Protein AF-A0A8B7DKK4-F1 (afdb_monomer)

Sequence (163 aa):
MASEFLYAIALIVNTFCVVKTYQVTLCQESSYNITCPANFSIKVLNATYGSLKNYSICASKNASYSITNLCNGANSCFIESNNQVFGGDPCPNNYKYTVVNYICYPQDCAQRTIRGKCCTFPFTYNGVTYKECTTVNYGALWCSLTTIYNGNWDSCLGLYNRL

Mean predicted aligned error: 12.31 Å

Radius of gyration: 22.76 Å; Cα contacts (8 Å, |Δi|>4): 304; chains: 1; bounding box: 64×36×62 Å

Nearest PDB structures (foldseek):
  5h4s-assembly1_A-2  TM=9.005E-01  e=2.674E-07  Toxopneustes pileolus
  8suf-assembly4_H  TM=9.152E-01  e=7.414E-07  Caenorhabditis elegans
  5afb-assembly1_A  TM=6.736E-01  e=1.903E-07  Homo sapiens
  1h8p-assembly1_A  TM=9.888E-01  e=5.408E-03  Bos taurus
  5iaz-assembly1_A  TM=7.758E-01  e=2.141E-04  Oryza sativa Indica Group

Solvent-accessible surface area (backbone atoms only — not comparable to full-atom values): 9434 Å² total; per-residue (Å²): 142,71,70,68,62,57,55,55,56,60,60,64,72,72,74,67,89,76,81,66,76,44,76,51,77,34,50,59,81,34,70,50,71,51,73,42,64,91,73,19,14,32,41,64,77,47,33,44,33,28,38,79,54,94,91,46,77,36,57,31,89,39,21,33,57,42,51,36,74,68,28,49,70,32,43,60,31,81,46,64,30,48,41,77,66,36,77,45,74,59,45,83,99,54,80,37,35,30,40,39,35,30,32,65,42,74,48,87,44,94,41,46,22,75,84,69,46,54,43,32,68,60,19,30,54,96,91,43,79,37,79,63,69,41,51,82,100,40,103,50,49,25,33,30,57,32,53,62,57,77,86,50,61,48,47,39,61,64,92,84,76,85,125

Secondary structure (DSSP, 8-state):
--HHHHHHHHHHTT-S----EEEEEEETT-EEEEEPPTTEEEEEEEEEEEEEETTEEEE-TTHHHHHHHHHTT-SEEEEE-STTTTTS-SSTTS--EEEEEEEEEE---SSBBTTSPBP-SSEEETTEEESS-B-TTSSS-EEESSSB-SS-EEEB--S----

Foldseek 3Di:
DPVVVVVVVVVVVPPDPDFDKDKDKFWAQDKDKDAAPPQWFKDWPAKWKFDADPNDTQTQPCGRVLVRVQGGPDRMGMDGRYQVSRVGDSDPPDTIMMMIMITTDRHPAPFAFPVRQHADPQADDPNDTDRAFDCPPHVATKGASDNYHPPHIGGTDDPPPPD

pLDDT: mean 85.11, std 14.9, range [40.41, 98.19]

Structure (mmCIF, N/CA/C/O backbone):
data_AF-A0A8B7DKK4-F1
#
_entry.id   AF-A0A8B7DKK4-F1
#
loop_
_atom_site.group_PDB
_atom_site.id
_atom_site.type_symbol
_atom_site.label_atom_id
_atom_site.label_alt_id
_atom_site.label_comp_id
_atom_site.label_asym_id
_atom_site.label_entity_id
_atom_site.label_seq_id
_atom_site.pdbx_PDB_ins_code
_atom_site.Cartn_x
_atom_site.Cartn_y
_atom_site.Cartn_z
_atom_site.occupancy
_atom_site.B_iso_or_equiv
_atom_site.auth_seq_id
_atom_site.auth_comp_id
_atom_site.auth_asym_id
_atom_site.auth_atom_id
_atom_site.pdbx_PDB_model_num
ATOM 1 N N . MET A 1 1 ? -42.131 25.044 -16.757 1.00 49.88 1 MET A N 1
ATOM 2 C CA . MET A 1 1 ? -42.218 23.600 -16.436 1.00 49.88 1 MET A CA 1
ATOM 3 C C . MET A 1 1 ? -41.076 22.756 -17.035 1.00 49.88 1 MET A C 1
ATOM 5 O O . MET A 1 1 ? -41.233 21.553 -17.150 1.00 49.88 1 MET A O 1
ATOM 9 N N . ALA A 1 2 ? -39.904 23.329 -17.363 1.00 45.31 2 ALA A N 1
ATOM 10 C CA . ALA A 1 2 ? -38.741 22.566 -17.861 1.00 45.31 2 ALA A CA 1
ATOM 11 C C . ALA A 1 2 ? -37.487 22.666 -16.961 1.00 45.31 2 ALA A C 1
ATOM 13 O O . ALA A 1 2 ? -36.520 21.944 -17.176 1.00 45.31 2 ALA A O 1
ATOM 14 N N . SER A 1 3 ? -37.490 23.535 -15.941 1.00 50.75 3 SER A N 1
ATOM 15 C CA . SER A 1 3 ? -36.331 23.763 -15.061 1.00 50.75 3 SER A CA 1
ATOM 16 C C . SER A 1 3 ? -36.238 22.788 -13.883 1.00 50.75 3 SER A C 1
ATOM 18 O O . SER A 1 3 ? -35.146 22.566 -13.372 1.00 50.75 3 SER A O 1
ATOM 20 N N . GLU A 1 4 ? -37.347 22.175 -13.464 1.00 51.81 4 GLU A N 1
ATOM 21 C CA . GLU A 1 4 ? -37.366 21.232 -12.333 1.00 51.81 4 GLU A CA 1
ATOM 22 C C . GLU A 1 4 ? -36.767 19.862 -12.706 1.00 51.81 4 GLU A C 1
ATOM 24 O O . GLU A 1 4 ? -36.112 19.226 -11.883 1.00 51.81 4 GLU A O 1
ATOM 29 N N . PHE A 1 5 ? -36.881 19.444 -13.975 1.00 52.50 5 PHE A N 1
ATOM 30 C CA . PHE A 1 5 ? -36.307 18.183 -14.468 1.00 52.50 5 PHE A CA 1
ATOM 31 C C . PHE A 1 5 ? -34.770 18.193 -14.523 1.00 52.50 5 PHE A C 1
ATOM 33 O O . PHE A 1 5 ? -34.138 17.173 -14.254 1.00 52.50 5 PHE A O 1
ATOM 40 N N . LEU A 1 6 ? -34.150 19.341 -14.817 1.00 50.69 6 LEU A N 1
ATOM 41 C CA . LEU A 1 6 ? -32.686 19.478 -14.849 1.00 50.69 6 LEU A CA 1
ATOM 42 C C . LEU A 1 6 ? -32.060 19.368 -13.449 1.00 50.69 6 LEU A C 1
ATOM 44 O O . LEU A 1 6 ? -30.996 18.769 -13.299 1.00 50.69 6 LEU A O 1
ATOM 48 N N . TYR A 1 7 ? -32.743 19.877 -12.417 1.00 57.34 7 TYR A N 1
ATOM 49 C CA . TYR A 1 7 ? -32.303 19.748 -11.024 1.00 57.34 7 TYR A CA 1
ATOM 50 C C . TYR A 1 7 ? -32.341 18.295 -10.534 1.00 57.34 7 TYR A C 1
ATOM 52 O O . TYR A 1 7 ? -31.422 17.858 -9.843 1.00 57.34 7 TYR A O 1
ATOM 60 N N . ALA A 1 8 ? -33.358 17.523 -10.931 1.00 52.91 8 ALA A N 1
ATOM 61 C CA . ALA A 1 8 ? -33.450 16.107 -10.584 1.00 52.91 8 ALA A CA 1
ATOM 62 C C . ALA A 1 8 ? -32.312 15.280 -11.211 1.00 52.91 8 ALA A C 1
ATOM 64 O O . ALA A 1 8 ? -31.727 14.442 -10.531 1.00 52.91 8 ALA A O 1
ATOM 65 N N . ILE A 1 9 ? -31.932 15.559 -12.465 1.00 55.75 9 ILE A N 1
ATOM 66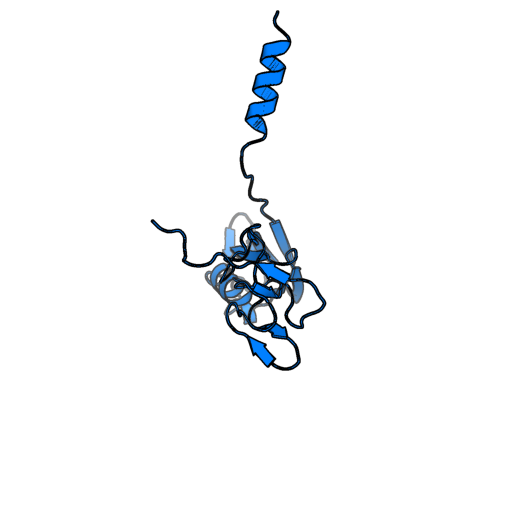 C CA . ILE A 1 9 ? -30.802 14.882 -13.127 1.00 55.75 9 ILE A C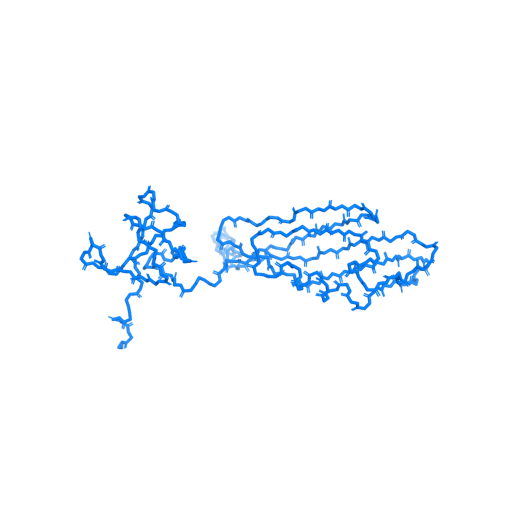A 1
ATOM 67 C C . ILE A 1 9 ? -29.481 15.199 -12.411 1.00 55.75 9 ILE A C 1
ATOM 69 O O . ILE A 1 9 ? -28.693 14.285 -12.183 1.00 55.75 9 ILE A O 1
ATOM 73 N N . ALA A 1 10 ? -29.267 16.449 -11.979 1.00 52.75 10 ALA A N 1
ATOM 74 C CA . ALA A 1 10 ? -28.072 16.853 -11.232 1.00 52.75 10 ALA A CA 1
ATOM 75 C C . ALA A 1 10 ? -27.925 16.144 -9.866 1.00 52.75 10 ALA A C 1
ATOM 77 O O . ALA A 1 10 ? -26.804 15.891 -9.426 1.00 52.75 10 ALA A O 1
ATOM 78 N N . LEU A 1 11 ? -29.035 15.778 -9.212 1.00 51.78 11 LEU A N 1
ATOM 79 C CA . LEU A 1 11 ? -29.020 15.049 -7.936 1.00 51.78 11 LEU A CA 1
ATOM 80 C C . LEU A 1 11 ? -28.654 13.562 -8.094 1.00 51.78 11 LEU A C 1
ATOM 82 O O . LEU A 1 11 ? -28.041 12.993 -7.193 1.00 51.78 11 LEU A O 1
ATOM 86 N N . ILE A 1 12 ? -28.969 12.943 -9.238 1.00 54.75 12 ILE A N 1
ATOM 87 C CA . ILE A 1 12 ? -28.692 11.516 -9.497 1.00 54.75 12 ILE A CA 1
ATOM 88 C C . ILE A 1 12 ? -27.209 11.287 -9.851 1.00 54.75 12 ILE A C 1
ATOM 90 O O . ILE A 1 12 ? -26.665 10.212 -9.605 1.00 54.75 12 ILE A O 1
ATOM 94 N N . VAL A 1 13 ? -26.507 12.304 -10.370 1.00 52.25 13 VAL A N 1
ATOM 95 C CA . VAL A 1 13 ? -25.073 12.186 -10.717 1.00 52.25 13 VAL A CA 1
ATOM 96 C C . VAL A 1 13 ? -24.153 12.169 -9.487 1.00 52.25 13 VAL A C 1
ATOM 98 O O . VAL A 1 13 ? -22.973 11.853 -9.612 1.00 52.25 13 VAL A O 1
ATOM 101 N N . ASN A 1 14 ? -24.672 12.472 -8.291 1.00 55.59 14 ASN A N 1
ATOM 102 C CA . ASN A 1 14 ? -23.875 12.620 -7.068 1.00 55.59 14 ASN A CA 1
ATOM 103 C C . ASN A 1 14 ? -23.915 11.386 -6.141 1.00 55.59 14 ASN A C 1
ATOM 105 O O . ASN A 1 14 ? -23.539 11.474 -4.974 1.00 55.59 14 ASN A O 1
ATOM 109 N N . THR A 1 15 ? -24.393 10.234 -6.629 1.00 58.91 15 THR A N 1
ATOM 110 C CA . THR A 1 15 ? -24.547 8.997 -5.828 1.00 58.91 15 THR A CA 1
ATOM 111 C C . THR A 1 15 ? -23.657 7.840 -6.296 1.00 58.91 15 THR A C 1
ATOM 113 O O . THR A 1 15 ? -23.896 6.686 -5.949 1.00 58.91 15 THR A O 1
ATOM 116 N N . PHE A 1 16 ? -22.589 8.120 -7.046 1.00 62.62 16 PHE A N 1
ATOM 117 C CA . PHE A 1 16 ? -21.560 7.121 -7.339 1.00 62.62 16 PHE A CA 1
ATOM 118 C C . PHE A 1 16 ? -20.384 7.290 -6.378 1.00 62.62 16 PHE A C 1
ATOM 120 O O . PHE A 1 16 ? -19.791 8.363 -6.284 1.00 62.62 16 PHE A O 1
ATOM 127 N N . CYS A 1 17 ? -20.015 6.222 -5.667 1.00 65.69 17 CYS A N 1
ATOM 128 C CA . CYS A 1 17 ? -18.750 6.190 -4.940 1.00 65.69 17 CYS A CA 1
ATOM 129 C C . CYS A 1 17 ? -17.608 6.158 -5.967 1.00 65.69 17 CYS A C 1
ATOM 131 O O . CYS A 1 17 ? -17.278 5.103 -6.508 1.00 65.69 17 CYS A O 1
ATOM 133 N N . VAL A 1 18 ? -17.029 7.319 -6.278 1.00 71.38 18 VAL A N 1
ATOM 134 C CA . VAL A 1 18 ? -15.851 7.403 -7.148 1.00 71.38 18 VAL A CA 1
ATOM 135 C C . VAL A 1 18 ? -14.611 7.158 -6.295 1.00 71.38 18 VAL A C 1
ATOM 137 O O . VAL A 1 18 ? -14.210 8.000 -5.491 1.00 71.38 18 VAL A O 1
ATOM 140 N N . VAL A 1 19 ? -13.992 5.990 -6.460 1.00 80.50 19 VAL A N 1
ATOM 141 C CA . VAL A 1 19 ? -12.722 5.672 -5.799 1.00 80.50 19 VAL A CA 1
ATOM 142 C C . VAL A 1 19 ? -11.612 6.501 -6.447 1.00 80.50 19 VAL A C 1
ATOM 144 O O . VAL A 1 19 ? -11.280 6.317 -7.618 1.00 80.50 19 VAL A O 1
ATOM 147 N N . LYS A 1 20 ? -11.029 7.430 -5.684 1.00 89.56 20 LYS A N 1
ATOM 148 C CA . LYS A 1 20 ? -9.931 8.271 -6.168 1.00 89.56 20 LYS A CA 1
ATOM 149 C C . LYS A 1 20 ? -8.656 7.438 -6.323 1.00 89.56 20 LYS A C 1
ATOM 151 O O . LYS A 1 20 ? -8.161 6.871 -5.351 1.00 89.56 20 LYS A O 1
ATOM 156 N N . THR A 1 21 ? -8.125 7.403 -7.543 1.00 94.31 21 THR A N 1
ATOM 157 C CA . THR A 1 21 ? -6.826 6.793 -7.857 1.00 94.31 21 THR A CA 1
ATOM 158 C C . THR A 1 21 ? -5.729 7.846 -7.796 1.00 94.31 21 THR A C 1
ATOM 160 O O . THR A 1 21 ? -5.912 8.977 -8.247 1.00 94.31 21 THR A O 1
ATOM 163 N N . TYR A 1 22 ? -4.596 7.467 -7.222 1.00 96.81 22 TYR A N 1
ATOM 164 C CA . TYR A 1 22 ? -3.397 8.278 -7.099 1.00 96.81 22 TYR A CA 1
ATOM 165 C C . TYR A 1 22 ? -2.285 7.663 -7.943 1.00 96.81 22 TYR A C 1
ATOM 167 O O . TYR A 1 22 ? -2.188 6.440 -8.051 1.00 96.81 22 TYR A O 1
ATOM 175 N N . GLN A 1 23 ? -1.438 8.520 -8.509 1.00 97.69 23 GLN A N 1
ATOM 176 C CA . GLN A 1 23 ? -0.254 8.121 -9.257 1.00 97.69 23 GLN A CA 1
ATOM 177 C C . GLN A 1 23 ? 0.961 8.861 -8.704 1.00 97.69 23 GLN A C 1
ATOM 179 O O . GLN A 1 23 ? 0.916 10.079 -8.528 1.00 97.69 23 GLN A O 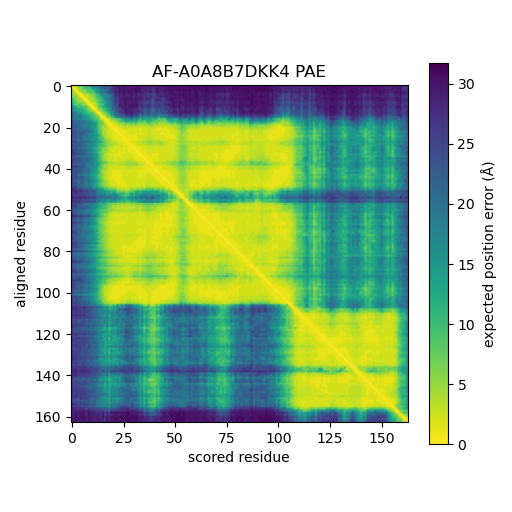1
ATOM 184 N N . VAL A 1 24 ? 2.050 8.134 -8.476 1.00 97.38 24 VAL A N 1
ATOM 185 C CA . VAL A 1 24 ? 3.366 8.716 -8.196 1.00 97.38 24 VAL A CA 1
ATOM 186 C C . VAL A 1 24 ? 4.384 8.178 -9.193 1.00 97.38 24 VAL A C 1
ATOM 188 O O . VAL A 1 24 ? 4.357 6.996 -9.542 1.00 97.38 24 VAL A O 1
ATOM 191 N N . THR A 1 25 ? 5.276 9.056 -9.647 1.00 97.19 25 THR A N 1
ATOM 192 C CA . THR A 1 25 ? 6.384 8.711 -10.538 1.00 97.19 25 THR A CA 1
ATOM 193 C C . THR A 1 25 ? 7.700 9.046 -9.852 1.00 97.19 25 THR A C 1
ATOM 195 O O . THR A 1 25 ? 7.907 10.185 -9.440 1.00 97.19 25 THR A O 1
ATOM 198 N N . LEU A 1 26 ? 8.586 8.059 -9.741 1.00 97.31 26 LEU A N 1
ATOM 199 C CA . LEU A 1 26 ? 9.911 8.184 -9.147 1.00 97.31 26 LEU A CA 1
ATOM 200 C C . LEU A 1 26 ? 10.972 7.977 -10.227 1.00 97.31 26 LEU A C 1
ATOM 202 O O . LEU A 1 26 ? 10.992 6.942 -10.894 1.00 97.31 26 LEU A O 1
ATOM 206 N N . CYS A 1 27 ? 11.898 8.919 -10.370 1.00 95.12 27 CYS A N 1
ATOM 207 C CA . CYS A 1 27 ? 13.101 8.709 -11.175 1.00 95.12 27 CYS A CA 1
ATOM 208 C C . CYS A 1 27 ? 13.989 7.628 -10.536 1.00 95.12 27 CYS A C 1
ATOM 210 O O . CYS A 1 27 ? 13.841 7.309 -9.354 1.00 95.12 27 CYS A O 1
ATOM 212 N N . GLN A 1 28 ? 14.914 7.050 -11.297 1.00 94.00 28 GLN A N 1
ATOM 213 C CA . GLN A 1 28 ? 15.916 6.144 -10.734 1.00 94.00 28 GLN A CA 1
ATOM 214 C C . GLN A 1 28 ? 16.681 6.803 -9.566 1.00 94.00 28 GLN A C 1
ATOM 216 O O . GLN A 1 28 ? 16.966 7.998 -9.618 1.00 94.00 28 GLN A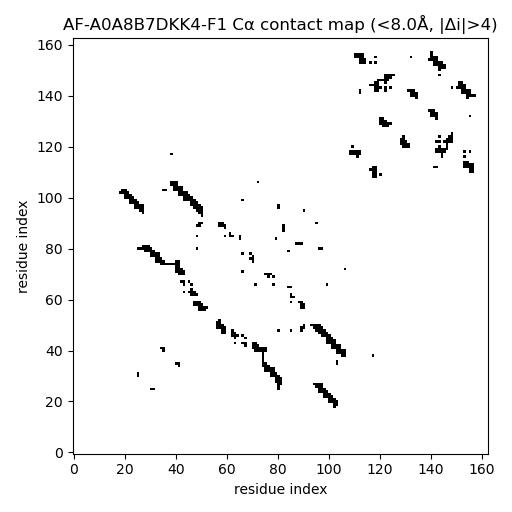 O 1
ATOM 221 N N . GLU A 1 29 ? 16.988 6.019 -8.530 1.00 94.31 29 GLU A N 1
ATOM 222 C CA . GLU A 1 29 ? 17.656 6.425 -7.278 1.00 94.31 29 GLU A CA 1
ATOM 223 C C . GLU A 1 29 ? 16.869 7.417 -6.404 1.00 94.31 29 GLU A C 1
ATOM 225 O O . GLU A 1 29 ? 17.367 7.872 -5.377 1.00 94.31 29 GLU A O 1
ATOM 230 N N . SER A 1 30 ? 15.628 7.751 -6.771 1.00 96.88 30 SER A N 1
ATOM 231 C CA . SER A 1 30 ? 14.750 8.549 -5.911 1.00 96.88 30 SER A CA 1
ATOM 232 C C . SER A 1 30 ? 13.893 7.667 -5.007 1.00 96.88 30 SER A C 1
ATOM 234 O O . SER A 1 30 ? 13.601 6.509 -5.323 1.00 96.88 30 SER A O 1
ATOM 236 N N . SER A 1 31 ? 13.469 8.237 -3.882 1.00 97.00 31 SER A N 1
ATOM 237 C CA . SER A 1 31 ? 12.573 7.595 -2.930 1.00 97.00 31 SER A CA 1
ATOM 238 C C . SER A 1 31 ? 11.369 8.476 -2.610 1.00 97.00 31 SER A C 1
ATOM 240 O O . SER A 1 31 ? 11.407 9.700 -2.763 1.00 97.00 31 SER A O 1
ATOM 242 N N . TYR A 1 32 ? 10.267 7.848 -2.207 1.00 97.50 32 TYR A N 1
ATOM 243 C CA . TYR A 1 32 ? 9.030 8.542 -1.859 1.00 97.50 32 TYR A CA 1
ATOM 244 C C . TYR A 1 32 ? 8.257 7.777 -0.790 1.00 97.50 32 TYR A C 1
ATOM 246 O O . TYR A 1 32 ? 8.200 6.549 -0.825 1.00 97.50 32 TYR A O 1
ATOM 254 N N . ASN A 1 33 ? 7.626 8.501 0.134 1.00 97.56 33 ASN A N 1
ATOM 255 C CA . ASN A 1 33 ? 6.751 7.908 1.136 1.00 97.56 33 ASN A CA 1
ATOM 256 C C . ASN A 1 33 ? 5.282 8.158 0.775 1.00 97.56 33 ASN A C 1
ATOM 258 O O . ASN A 1 33 ? 4.802 9.290 0.851 1.00 97.56 33 ASN A O 1
ATOM 262 N N . ILE A 1 34 ? 4.567 7.104 0.381 1.00 97.50 34 ILE A N 1
ATOM 263 C CA . ILE A 1 34 ? 3.113 7.154 0.212 1.00 97.50 34 ILE A CA 1
ATOM 264 C C . ILE A 1 34 ? 2.478 7.169 1.601 1.00 97.50 34 ILE A C 1
ATOM 266 O O . ILE A 1 34 ? 2.824 6.338 2.434 1.00 97.50 34 ILE A O 1
ATOM 270 N N . THR A 1 35 ? 1.501 8.049 1.824 1.00 95.94 35 THR A N 1
ATOM 271 C CA . THR A 1 35 ? 0.719 8.090 3.068 1.00 95.94 35 THR A CA 1
ATOM 272 C C . THR A 1 35 ? -0.763 8.272 2.758 1.00 95.94 35 THR A C 1
ATOM 274 O O . THR A 1 35 ? -1.145 9.176 2.010 1.00 95.94 35 THR A O 1
ATOM 277 N N . CYS A 1 36 ? -1.601 7.419 3.342 1.00 91.88 36 CYS A N 1
ATOM 278 C CA . CYS A 1 36 ? -3.056 7.527 3.288 1.00 91.88 36 CYS A CA 1
ATOM 279 C C . CYS A 1 36 ? -3.617 8.265 4.520 1.00 91.88 36 CYS A C 1
ATOM 281 O O . CYS A 1 36 ? -2.973 8.295 5.570 1.00 91.88 36 CYS A O 1
ATOM 283 N N . PRO A 1 37 ? -4.840 8.828 4.442 1.00 86.12 37 PRO A N 1
ATOM 284 C CA . PRO A 1 37 ? -5.537 9.365 5.612 1.00 86.12 37 PRO A CA 1
ATOM 285 C C . PRO A 1 37 ? -5.671 8.332 6.744 1.00 86.12 37 PRO A C 1
ATOM 287 O O . PRO A 1 37 ? -5.614 7.126 6.505 1.00 86.12 37 PRO A O 1
ATOM 290 N N . ALA A 1 38 ? -5.893 8.793 7.977 1.00 75.44 38 ALA A N 1
ATOM 291 C CA . ALA A 1 38 ? -6.093 7.901 9.121 1.00 75.44 38 ALA A CA 1
ATOM 292 C C . ALA A 1 38 ? -7.225 6.888 8.859 1.00 75.44 38 ALA A C 1
ATOM 294 O O . ALA A 1 38 ? -8.284 7.261 8.353 1.00 75.44 38 ALA A O 1
ATOM 295 N N . ASN A 1 39 ? -7.013 5.623 9.244 1.00 72.12 39 ASN A N 1
ATOM 296 C CA . ASN A 1 39 ? -7.919 4.481 9.021 1.00 72.12 39 ASN A CA 1
ATOM 297 C C . ASN A 1 39 ? -8.092 4.040 7.556 1.00 72.12 39 ASN A C 1
ATOM 299 O O . ASN A 1 39 ? -9.021 3.295 7.238 1.00 72.12 39 ASN A O 1
ATOM 303 N N . PHE A 1 40 ? -7.209 4.485 6.663 1.00 86.38 40 PHE A N 1
ATOM 304 C CA . PHE A 1 40 ? -7.126 3.988 5.296 1.00 86.38 40 PHE A CA 1
ATOM 305 C C . PHE A 1 40 ? -5.817 3.230 5.094 1.00 86.38 40 PHE A C 1
ATOM 307 O O . PHE A 1 40 ? -4.768 3.617 5.617 1.00 86.38 40 PHE A O 1
ATOM 314 N N . SER A 1 41 ? -5.892 2.180 4.289 1.00 90.50 41 SER A N 1
ATOM 315 C CA . SER A 1 41 ? -4.756 1.376 3.864 1.00 90.50 41 SER A CA 1
ATOM 316 C C . SER A 1 41 ? -4.479 1.598 2.381 1.00 90.50 41 SER A C 1
ATOM 318 O O . SER A 1 41 ? -5.378 1.902 1.589 1.00 90.50 41 SER A O 1
ATOM 320 N N . ILE A 1 42 ? -3.217 1.436 1.997 1.00 95.25 42 ILE A N 1
ATOM 321 C CA . ILE A 1 42 ? -2.773 1.494 0.609 1.00 95.25 42 ILE A CA 1
ATOM 322 C C . ILE A 1 42 ? -3.183 0.192 -0.082 1.00 95.25 42 ILE A C 1
ATOM 324 O O . ILE A 1 42 ? -2.927 -0.906 0.424 1.00 95.25 42 ILE A O 1
ATOM 328 N N . LYS A 1 43 ? -3.810 0.314 -1.253 1.00 95.69 43 LYS A N 1
ATOM 329 C CA . LYS A 1 43 ? -3.964 -0.775 -2.222 1.00 95.69 43 LYS A CA 1
ATOM 330 C C . LYS A 1 43 ? -3.327 -0.352 -3.533 1.00 95.69 43 LYS A C 1
ATOM 332 O O . LYS A 1 43 ? -3.834 0.529 -4.228 1.00 95.69 43 LYS A O 1
ATOM 337 N N . VAL A 1 44 ? -2.221 -0.997 -3.862 1.00 97.50 44 VAL A N 1
ATOM 338 C CA . VAL A 1 44 ? -1.542 -0.874 -5.147 1.00 97.50 44 VAL A CA 1
ATOM 339 C C . VAL A 1 44 ? -2.434 -1.501 -6.215 1.00 97.50 44 VAL A C 1
ATOM 341 O O . VAL A 1 44 ? -2.894 -2.633 -6.072 1.00 97.50 44 VAL A O 1
ATOM 344 N N . LEU A 1 45 ? -2.710 -0.743 -7.274 1.00 97.06 45 LEU A N 1
ATOM 345 C CA . LEU A 1 45 ? -3.443 -1.216 -8.447 1.00 97.06 45 LEU A CA 1
ATOM 346 C C . LEU A 1 45 ? -2.483 -1.831 -9.464 1.00 97.06 45 LEU A C 1
ATOM 348 O O . LEU A 1 45 ? -2.740 -2.905 -9.997 1.00 97.06 45 LEU A O 1
ATOM 352 N N . ASN A 1 46 ? -1.380 -1.133 -9.733 1.00 97.31 46 ASN A N 1
ATOM 353 C CA . ASN A 1 46 ? -0.270 -1.611 -10.545 1.00 97.31 46 ASN A CA 1
ATOM 354 C C . ASN A 1 46 ? 0.980 -0.766 -10.270 1.00 97.31 46 ASN A C 1
ATOM 356 O O . ASN A 1 46 ? 0.895 0.369 -9.792 1.00 97.31 46 ASN A O 1
ATOM 360 N N . ALA A 1 47 ? 2.137 -1.329 -10.600 1.00 97.12 47 ALA A N 1
ATOM 361 C CA . ALA A 1 47 ? 3.389 -0.597 -10.655 1.00 97.12 47 ALA A CA 1
ATOM 362 C C . ALA A 1 47 ? 4.267 -1.065 -11.820 1.00 97.12 47 ALA A C 1
ATOM 364 O O . ALA A 1 47 ? 4.297 -2.252 -12.167 1.00 97.12 47 ALA A O 1
ATOM 365 N N . THR A 1 48 ? 5.018 -0.131 -12.391 1.00 96.12 48 THR A N 1
ATOM 366 C CA . THR A 1 48 ? 5.977 -0.374 -13.473 1.00 96.12 48 THR A CA 1
ATOM 367 C C . THR A 1 48 ? 7.331 0.190 -13.085 1.00 96.12 48 THR A C 1
ATOM 369 O O . THR A 1 48 ? 7.379 1.305 -12.583 1.00 96.12 48 THR A O 1
ATOM 372 N N . TYR A 1 49 ? 8.413 -0.527 -13.377 1.00 95.94 49 TYR A N 1
ATOM 373 C CA . TYR A 1 49 ? 9.780 -0.015 -13.295 1.00 95.94 49 TYR A CA 1
ATOM 374 C C . TYR A 1 49 ? 10.473 -0.277 -14.620 1.00 95.94 49 TYR A C 1
ATOM 376 O O . TYR A 1 49 ? 10.570 -1.434 -15.038 1.00 95.94 49 TYR A O 1
ATOM 384 N N . GLY A 1 50 ? 10.907 0.773 -15.307 1.00 93.75 50 GLY A N 1
ATOM 385 C CA . GLY A 1 50 ? 11.397 0.618 -16.667 1.00 93.75 50 GLY A CA 1
ATOM 386 C C . GLY A 1 50 ? 11.588 1.929 -17.408 1.00 93.75 50 GLY A C 1
ATOM 387 O O . GLY A 1 50 ? 11.633 2.996 -16.803 1.00 93.75 50 GLY A O 1
ATOM 388 N N . SER A 1 51 ? 11.714 1.834 -18.726 1.00 91.50 51 SER A N 1
ATOM 389 C CA . SER A 1 51 ? 11.913 2.966 -19.624 1.00 91.50 51 SER A CA 1
ATOM 390 C C . SER A 1 51 ? 11.120 2.773 -20.915 1.00 91.50 51 SER A C 1
ATOM 392 O O . SER A 1 51 ? 10.863 1.643 -21.342 1.00 91.50 51 SER A O 1
ATOM 394 N N . LEU A 1 52 ? 10.769 3.881 -21.562 1.00 83.62 52 LEU A N 1
ATOM 395 C CA . LEU A 1 52 ? 10.192 3.899 -22.900 1.00 83.62 52 LEU A CA 1
ATOM 396 C C . LEU A 1 52 ? 11.212 4.527 -23.855 1.00 83.62 52 LEU A C 1
ATOM 398 O O . LEU A 1 52 ? 11.472 5.728 -23.782 1.00 83.62 52 LEU A O 1
ATOM 402 N N . LYS A 1 53 ? 11.780 3.735 -24.771 1.00 73.31 53 LYS A N 1
ATOM 403 C CA . LYS A 1 53 ? 12.619 4.247 -25.869 1.00 73.31 53 LYS A CA 1
ATOM 404 C C . LYS A 1 53 ? 12.073 3.772 -27.209 1.00 73.31 53 LYS A C 1
ATOM 406 O O . LYS A 1 53 ? 11.880 2.577 -27.396 1.00 73.31 53 LYS A O 1
ATOM 411 N N . ASN A 1 54 ? 11.852 4.702 -28.144 1.00 64.81 54 ASN A N 1
ATOM 412 C CA . ASN A 1 54 ? 11.403 4.421 -29.518 1.00 64.81 54 ASN A CA 1
ATOM 413 C C . ASN A 1 54 ? 10.224 3.434 -29.591 1.00 64.81 54 ASN A C 1
ATOM 415 O O . ASN A 1 54 ? 10.281 2.452 -30.323 1.00 64.81 54 ASN A O 1
ATOM 419 N N . TYR A 1 55 ? 9.176 3.666 -28.790 1.00 69.12 55 TYR A N 1
ATOM 420 C CA . TYR A 1 55 ? 7.994 2.793 -28.690 1.00 69.12 55 TYR A CA 1
ATOM 421 C C . TYR A 1 55 ? 8.246 1.369 -28.147 1.00 69.12 55 TYR A C 1
ATOM 423 O O . TYR A 1 55 ? 7.288 0.628 -27.933 1.00 69.12 55 TYR A O 1
ATOM 431 N N . SER A 1 56 ? 9.494 0.993 -27.850 1.00 76.44 56 SER A N 1
ATOM 432 C CA . SER A 1 56 ? 9.830 -0.257 -27.170 1.00 76.44 56 SER A CA 1
ATOM 433 C C . SER A 1 56 ? 9.810 -0.040 -25.659 1.00 76.44 56 SER A C 1
ATOM 435 O O . SER A 1 56 ? 10.657 0.660 -25.095 1.00 76.44 56 SER A O 1
ATOM 437 N N . ILE A 1 57 ? 8.826 -0.645 -24.996 1.00 81.06 57 ILE A N 1
ATOM 438 C CA . ILE A 1 57 ? 8.723 -0.656 -23.536 1.00 81.06 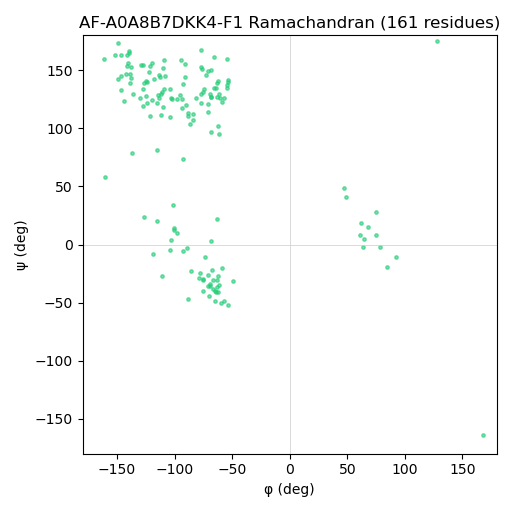57 ILE A CA 1
ATOM 439 C C . ILE A 1 57 ? 9.721 -1.677 -23.002 1.00 81.06 57 ILE A C 1
ATOM 441 O O . ILE A 1 57 ? 9.649 -2.862 -23.325 1.00 81.06 57 ILE A O 1
ATOM 445 N N . CYS A 1 58 ? 10.631 -1.219 -22.154 1.00 89.44 58 CYS A N 1
ATOM 446 C CA . CYS A 1 58 ? 11.469 -2.088 -21.353 1.00 89.44 58 CYS A CA 1
ATOM 447 C C . CYS A 1 58 ? 11.026 -1.957 -19.895 1.00 89.44 58 CYS A C 1
ATOM 449 O O . CYS A 1 58 ? 11.052 -0.858 -19.346 1.00 89.44 58 CYS A O 1
ATOM 451 N N . ALA A 1 59 ? 10.566 -3.048 -19.280 1.00 92.62 59 ALA A N 1
ATOM 452 C CA . ALA A 1 59 ? 9.983 -3.015 -17.942 1.00 92.62 59 ALA A CA 1
ATOM 453 C C . ALA A 1 59 ? 10.273 -4.292 -17.144 1.00 92.62 59 ALA A C 1
ATOM 455 O O . ALA A 1 59 ? 10.282 -5.397 -17.690 1.00 92.62 59 ALA A O 1
ATOM 456 N N . SER A 1 60 ? 10.465 -4.137 -15.832 1.00 93.69 60 SER A N 1
ATOM 457 C CA . SER A 1 60 ? 10.572 -5.258 -14.899 1.00 93.69 60 SER A CA 1
ATOM 458 C C . SER A 1 60 ? 9.223 -5.958 -14.752 1.00 93.69 60 SER A C 1
ATOM 460 O O . SER A 1 60 ? 8.209 -5.329 -14.441 1.00 93.69 60 SER A O 1
ATOM 462 N N . LYS A 1 61 ? 9.230 -7.287 -14.896 1.00 92.81 61 LYS A N 1
ATOM 463 C CA . LYS A 1 61 ? 8.061 -8.142 -14.638 1.00 92.81 61 LYS A CA 1
ATOM 464 C C . LYS A 1 61 ? 7.677 -8.180 -13.153 1.00 92.81 61 LYS A C 1
ATOM 466 O O . LYS A 1 61 ? 6.529 -8.462 -12.832 1.00 92.81 61 LYS A O 1
ATOM 471 N N . ASN A 1 62 ? 8.617 -7.862 -12.260 1.00 93.88 62 ASN A N 1
ATOM 472 C CA . ASN A 1 62 ? 8.422 -7.925 -10.811 1.00 93.88 62 ASN A CA 1
ATOM 473 C C . ASN A 1 62 ? 7.963 -6.597 -10.203 1.00 93.88 62 ASN A C 1
ATOM 475 O O . ASN A 1 62 ? 7.634 -6.566 -9.023 1.00 93.88 62 ASN A O 1
ATOM 479 N N . ALA A 1 63 ? 7.895 -5.513 -10.983 1.00 95.38 63 ALA A N 1
ATOM 480 C CA . ALA A 1 63 ? 7.610 -4.177 -10.460 1.00 95.38 63 ALA A CA 1
ATOM 481 C C . ALA A 1 63 ? 6.323 -4.113 -9.624 1.00 95.38 63 ALA A C 1
ATOM 483 O O . ALA A 1 63 ? 6.346 -3.680 -8.473 1.00 95.38 63 ALA A O 1
ATOM 484 N N . SER A 1 64 ? 5.213 -4.610 -10.175 1.00 96.62 64 SER A N 1
ATOM 485 C CA . SER A 1 64 ? 3.934 -4.656 -9.458 1.00 96.62 64 SER A CA 1
ATOM 486 C C . SER A 1 64 ? 3.998 -5.538 -8.214 1.00 96.62 64 SER A C 1
ATOM 488 O O . SER A 1 64 ? 3.479 -5.143 -7.176 1.00 96.62 64 SER A O 1
ATOM 490 N N . TYR A 1 65 ? 4.659 -6.694 -8.287 1.00 96.88 65 TYR A N 1
ATOM 491 C CA . TYR A 1 65 ? 4.783 -7.620 -7.161 1.00 96.88 65 TYR A CA 1
ATOM 492 C C . TYR A 1 65 ? 5.596 -7.020 -6.006 1.00 96.88 65 TYR A C 1
ATOM 494 O O . TYR A 1 65 ? 5.119 -7.007 -4.871 1.00 96.88 65 TYR A O 1
ATOM 502 N N . SER A 1 66 ? 6.772 -6.452 -6.297 1.00 96.88 66 SER A N 1
ATOM 503 C CA . SER A 1 66 ? 7.632 -5.817 -5.293 1.00 96.88 66 SER A CA 1
ATOM 504 C C . SER A 1 66 ? 6.901 -4.699 -4.549 1.00 96.88 66 SER A C 1
ATOM 506 O O . SER A 1 66 ? 6.884 -4.693 -3.322 1.00 96.88 66 SER A O 1
ATOM 508 N N . ILE A 1 67 ? 6.232 -3.790 -5.271 1.00 97.44 67 ILE A N 1
ATOM 509 C CA . ILE A 1 67 ? 5.515 -2.664 -4.645 1.00 97.44 67 ILE A CA 1
ATOM 510 C C . ILE A 1 67 ? 4.251 -3.126 -3.911 1.00 97.44 67 ILE A C 1
ATOM 512 O O . ILE A 1 67 ? 3.936 -2.605 -2.845 1.00 97.44 67 ILE A O 1
ATOM 516 N N . THR A 1 68 ? 3.545 -4.131 -4.435 1.00 97.25 68 THR A N 1
ATOM 517 C CA . THR A 1 68 ? 2.379 -4.733 -3.765 1.00 97.25 68 THR A CA 1
ATOM 518 C C . THR A 1 68 ? 2.773 -5.302 -2.407 1.00 97.25 68 THR A C 1
ATOM 520 O O . THR A 1 68 ? 2.138 -4.966 -1.410 1.00 97.25 68 THR A O 1
ATOM 523 N N . ASN A 1 69 ? 3.832 -6.113 -2.348 1.00 96.25 69 ASN A N 1
ATOM 524 C CA . ASN A 1 69 ? 4.301 -6.712 -1.097 1.00 96.25 69 ASN A CA 1
ATOM 525 C C . ASN A 1 69 ? 4.851 -5.683 -0.113 1.00 96.25 69 ASN A C 1
ATOM 527 O O . ASN A 1 69 ? 4.766 -5.884 1.094 1.00 96.25 69 ASN A O 1
ATOM 531 N N . LEU A 1 70 ? 5.418 -4.596 -0.631 1.00 95.88 70 LEU A N 1
ATOM 532 C CA . LEU A 1 70 ? 5.968 -3.527 0.186 1.00 95.88 70 LEU A CA 1
ATOM 533 C C . LEU A 1 70 ? 4.873 -2.648 0.807 1.00 95.88 70 LEU A C 1
ATOM 535 O O . LEU A 1 70 ? 4.997 -2.255 1.963 1.00 95.88 70 LEU A O 1
ATOM 539 N N . CYS A 1 71 ? 3.811 -2.332 0.056 1.00 96.75 71 CYS A N 1
ATOM 540 C CA . CYS A 1 71 ? 2.873 -1.276 0.442 1.00 96.75 71 CYS A CA 1
ATOM 541 C C . CYS A 1 71 ? 1.473 -1.741 0.851 1.00 96.75 71 CYS A C 1
ATOM 543 O O . CYS A 1 71 ? 0.799 -1.016 1.588 1.00 96.75 71 CYS A O 1
ATOM 545 N N . ASN A 1 72 ? 0.977 -2.882 0.363 1.00 95.06 72 ASN A N 1
ATOM 546 C CA . ASN A 1 72 ? -0.431 -3.224 0.569 1.00 95.06 72 ASN A CA 1
ATOM 547 C C . ASN A 1 72 ? -0.777 -3.424 2.049 1.00 95.06 72 ASN A C 1
ATOM 549 O O . ASN A 1 72 ? -0.082 -4.118 2.783 1.00 95.06 72 ASN A O 1
ATOM 553 N N . GLY A 1 73 ? -1.899 -2.839 2.472 1.00 88.31 73 GLY A N 1
ATOM 554 C CA . GLY A 1 73 ? -2.408 -2.961 3.843 1.00 88.31 73 GLY A CA 1
ATOM 555 C C . GLY A 1 73 ? -1.804 -1.962 4.833 1.00 88.31 73 GLY A C 1
ATOM 556 O O . GLY A 1 73 ? -2.441 -1.663 5.844 1.00 88.31 73 GLY A O 1
ATOM 557 N N . ALA A 1 74 ? -0.650 -1.369 4.522 1.00 88.50 74 ALA A N 1
ATOM 558 C CA . ALA A 1 74 ? -0.047 -0.323 5.337 1.00 88.50 74 ALA A CA 1
ATOM 559 C C . ALA A 1 74 ? -0.755 1.030 5.140 1.00 88.50 74 ALA A C 1
ATOM 561 O O . ALA A 1 74 ? -1.314 1.309 4.080 1.00 88.50 74 ALA A O 1
ATOM 562 N N . ASN A 1 75 ? -0.720 1.893 6.159 1.00 89.44 75 ASN A N 1
ATOM 563 C CA . ASN A 1 75 ? -1.167 3.285 6.032 1.00 89.44 75 ASN A CA 1
ATOM 564 C C . ASN A 1 75 ? -0.112 4.170 5.340 1.00 89.44 75 ASN A C 1
ATOM 566 O O . ASN A 1 75 ? -0.463 5.139 4.667 1.00 89.44 75 ASN A O 1
ATOM 570 N N . SER A 1 76 ? 1.166 3.816 5.493 1.00 95.38 76 SER A N 1
ATOM 571 C CA . SER A 1 76 ? 2.308 4.507 4.903 1.00 95.38 76 SER A CA 1
ATOM 572 C C . SER A 1 76 ? 3.317 3.496 4.354 1.00 95.38 76 SER A C 1
ATOM 574 O O . SER A 1 76 ? 3.480 2.422 4.933 1.00 95.38 76 SER A O 1
ATOM 576 N N . CYS A 1 77 ? 3.950 3.813 3.224 1.00 97.19 77 CYS A N 1
ATOM 577 C CA . CYS A 1 77 ? 4.887 2.935 2.527 1.00 97.19 77 CYS A CA 1
ATOM 578 C C . CYS A 1 77 ? 6.035 3.734 1.905 1.00 97.19 77 CYS A C 1
ATOM 580 O O . CYS A 1 77 ? 5.802 4.606 1.065 1.00 97.19 77 CYS A O 1
ATOM 582 N N . PHE A 1 78 ? 7.271 3.384 2.263 1.00 97.69 78 PHE A N 1
ATOM 583 C CA . PHE A 1 78 ? 8.476 3.972 1.689 1.00 97.69 78 PHE A CA 1
ATOM 584 C C . PHE A 1 78 ? 8.931 3.174 0.466 1.00 97.69 78 PHE A C 1
ATOM 586 O O . PHE A 1 78 ? 9.218 1.985 0.573 1.00 97.69 78 PHE A O 1
ATOM 593 N N . ILE A 1 79 ? 8.992 3.829 -0.689 1.00 97.44 79 ILE A N 1
ATOM 594 C CA . ILE A 1 79 ? 9.371 3.231 -1.969 1.00 97.44 79 ILE A CA 1
ATOM 595 C C . ILE A 1 79 ? 10.723 3.787 -2.390 1.00 97.44 79 ILE A C 1
ATOM 597 O O . ILE A 1 79 ? 10.894 5.003 -2.451 1.00 97.44 79 ILE A O 1
ATOM 601 N N . GLU A 1 80 ? 11.639 2.900 -2.770 1.00 97.06 80 GLU A N 1
ATOM 602 C CA . GLU A 1 80 ? 12.911 3.250 -3.401 1.00 97.06 80 GLU A CA 1
ATOM 603 C C . GLU A 1 80 ? 12.929 2.772 -4.856 1.00 97.06 80 GLU A C 1
ATOM 605 O O . GLU A 1 80 ? 12.631 1.616 -5.160 1.00 97.06 80 GLU A O 1
ATOM 610 N N . SER A 1 81 ? 13.273 3.669 -5.777 1.00 96.25 81 SER A N 1
ATOM 611 C CA . SER A 1 81 ? 13.264 3.407 -7.218 1.00 96.25 81 SER A CA 1
ATOM 612 C C . SER A 1 81 ? 14.639 2.925 -7.701 1.00 96.25 81 SER A C 1
ATOM 614 O O . SER A 1 81 ? 15.380 3.669 -8.346 1.00 96.25 81 SER A O 1
ATOM 616 N N . ASN A 1 82 ? 15.004 1.680 -7.379 1.00 95.00 82 ASN A N 1
ATOM 617 C CA . ASN A 1 82 ? 16.317 1.110 -7.710 1.00 95.00 82 ASN A CA 1
ATOM 618 C C . ASN A 1 82 ? 16.244 -0.359 -8.176 1.00 95.00 82 ASN A C 1
ATOM 620 O O . ASN A 1 82 ? 15.252 -1.059 -7.979 1.00 95.00 82 ASN A O 1
ATOM 624 N N . ASN A 1 83 ? 17.329 -0.843 -8.788 1.00 93.81 83 ASN A N 1
ATOM 625 C CA . ASN A 1 83 ? 17.408 -2.203 -9.334 1.00 93.81 83 ASN A CA 1
ATOM 626 C C . ASN A 1 83 ? 17.259 -3.302 -8.263 1.00 93.81 83 ASN A C 1
ATOM 628 O O . ASN A 1 83 ? 16.820 -4.405 -8.583 1.00 93.81 83 ASN A O 1
ATOM 632 N N . GLN A 1 84 ? 17.617 -3.031 -7.002 1.00 92.62 84 GLN A N 1
ATOM 633 C CA . GLN A 1 84 ? 17.562 -4.030 -5.929 1.00 92.62 84 GLN A CA 1
ATOM 634 C C . GLN A 1 84 ? 16.114 -4.368 -5.565 1.00 92.62 84 GLN A C 1
ATOM 636 O O . GLN A 1 84 ? 15.761 -5.545 -5.490 1.00 92.62 84 GLN A O 1
ATOM 641 N N . VAL A 1 85 ? 15.255 -3.352 -5.434 1.00 93.44 85 VAL A N 1
ATOM 642 C CA . VAL A 1 85 ? 13.825 -3.523 -5.119 1.00 93.44 85 VAL A CA 1
ATOM 643 C C . VAL A 1 85 ? 13.092 -4.324 -6.203 1.00 93.44 85 VAL A C 1
ATOM 645 O O . VAL A 1 85 ? 12.196 -5.120 -5.907 1.00 93.44 85 VAL A O 1
ATOM 648 N N . PHE A 1 86 ? 13.477 -4.153 -7.469 1.00 93.75 86 PHE A N 1
ATOM 649 C CA . PHE A 1 86 ? 12.775 -4.744 -8.616 1.00 93.75 86 PHE A CA 1
ATOM 650 C C . PHE A 1 86 ? 13.386 -6.043 -9.151 1.00 93.75 86 PHE A C 1
ATOM 652 O O . PHE A 1 86 ? 12.948 -6.533 -10.199 1.00 93.75 86 PHE A O 1
ATOM 659 N N . GLY A 1 87 ? 14.343 -6.625 -8.421 1.00 91.00 87 GLY A N 1
ATOM 660 C CA . GLY A 1 87 ? 14.938 -7.924 -8.742 1.00 91.00 87 GLY A CA 1
ATOM 661 C C . GLY A 1 87 ? 15.925 -7.891 -9.911 1.00 91.00 87 GLY A C 1
ATOM 662 O O . GLY A 1 87 ? 16.066 -8.890 -10.613 1.00 91.00 87 GLY A O 1
ATOM 663 N N . GLY A 1 88 ? 16.582 -6.755 -10.136 1.00 92.38 88 GLY A N 1
ATOM 664 C CA . GLY A 1 88 ? 17.583 -6.554 -11.180 1.00 92.38 88 GLY A CA 1
ATOM 665 C C . GLY A 1 88 ? 17.302 -5.338 -12.059 1.00 92.38 88 GLY A C 1
ATOM 666 O O . GLY A 1 88 ? 16.277 -4.669 -11.927 1.00 92.38 88 GLY A O 1
ATOM 667 N N . ASP A 1 89 ? 18.236 -5.057 -12.969 1.00 93.44 89 ASP A N 1
ATOM 668 C CA . ASP A 1 89 ? 18.068 -4.006 -13.971 1.00 93.44 89 ASP A CA 1
ATOM 669 C C . ASP A 1 89 ? 17.275 -4.543 -15.172 1.00 93.44 89 ASP A C 1
ATOM 671 O O . ASP A 1 89 ? 17.795 -5.386 -15.909 1.00 93.44 89 ASP A O 1
ATOM 675 N N . PRO A 1 90 ? 16.034 -4.080 -15.411 1.00 92.38 90 PRO A N 1
ATOM 676 C CA . PRO A 1 90 ? 15.286 -4.501 -16.586 1.00 92.38 90 PRO A CA 1
ATOM 677 C C . PRO A 1 90 ? 15.857 -3.913 -17.882 1.00 92.38 90 PRO A C 1
ATOM 679 O O . PRO A 1 90 ? 15.671 -4.510 -18.939 1.00 92.38 90 PRO A O 1
ATOM 682 N N . CYS A 1 91 ? 16.527 -2.754 -17.816 1.00 91.00 91 CYS A N 1
ATOM 683 C CA . CYS A 1 91 ? 16.912 -1.940 -18.969 1.00 91.00 91 CYS A CA 1
ATOM 684 C C . CYS A 1 91 ? 18.349 -1.423 -18.820 1.00 91.00 91 CYS A C 1
ATOM 686 O O . CYS A 1 91 ? 18.549 -0.240 -18.507 1.00 91.00 91 CYS A O 1
ATOM 688 N N . PRO A 1 92 ? 19.359 -2.268 -19.084 1.00 88.75 92 PRO A N 1
ATOM 689 C CA . PRO A 1 92 ? 20.753 -1.851 -19.030 1.00 88.75 92 PRO A CA 1
ATOM 690 C C . PRO A 1 92 ? 20.998 -0.613 -19.902 1.00 88.75 92 PRO A C 1
ATOM 692 O O . PRO A 1 92 ? 20.446 -0.496 -20.999 1.00 88.75 92 PRO A O 1
ATOM 695 N N . ASN A 1 93 ? 21.821 0.316 -19.410 1.00 86.56 93 ASN A N 1
ATOM 696 C CA . ASN A 1 93 ? 22.201 1.563 -20.095 1.00 86.56 93 ASN A CA 1
ATOM 697 C C . ASN A 1 93 ? 21.042 2.532 -20.396 1.00 86.56 93 ASN A C 1
ATOM 699 O O . ASN A 1 93 ? 21.166 3.418 -21.245 1.00 86.56 93 ASN A O 1
ATOM 703 N N . ASN A 1 94 ? 19.907 2.382 -19.710 1.00 87.88 94 ASN A N 1
ATOM 704 C CA . ASN A 1 94 ? 18.773 3.288 -19.830 1.00 87.88 94 ASN A CA 1
ATOM 705 C C . ASN A 1 94 ? 18.364 3.845 -18.467 1.00 87.88 94 ASN A C 1
ATOM 707 O O . ASN A 1 94 ? 18.328 3.122 -17.468 1.00 87.88 94 ASN A O 1
ATOM 711 N N . TYR A 1 95 ? 18.000 5.130 -18.463 1.00 88.81 95 TYR A N 1
ATOM 712 C CA . TYR A 1 95 ? 17.342 5.759 -17.326 1.00 88.81 95 TYR A CA 1
ATOM 713 C C . TYR A 1 95 ? 15.940 5.183 -17.168 1.00 88.81 95 TYR A C 1
ATOM 715 O O . TYR A 1 95 ? 15.151 5.156 -18.121 1.00 88.81 95 TYR A O 1
ATOM 723 N N . LYS A 1 96 ? 15.656 4.712 -15.957 1.00 93.62 96 LYS A N 1
ATOM 724 C CA . LYS A 1 96 ? 14.392 4.078 -15.592 1.00 93.62 96 LYS A CA 1
ATOM 725 C C . LYS A 1 96 ? 13.589 4.982 -14.669 1.00 93.62 96 LYS A C 1
ATOM 727 O O . LYS A 1 96 ? 14.134 5.857 -13.995 1.00 93.62 96 LYS A O 1
ATOM 732 N N . TYR A 1 97 ? 12.292 4.741 -14.619 1.00 94.88 97 TYR A N 1
ATOM 733 C CA . TYR A 1 97 ? 11.387 5.375 -13.678 1.00 94.8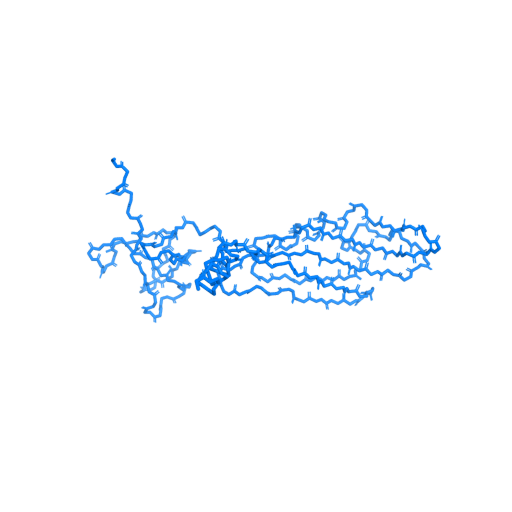8 97 TYR A CA 1
ATOM 734 C C . TYR A 1 97 ? 10.392 4.345 -13.151 1.00 94.88 97 TYR A C 1
ATOM 736 O O . TYR A 1 97 ? 10.006 3.406 -13.854 1.00 94.88 97 TYR A O 1
ATOM 744 N N . THR A 1 98 ? 10.001 4.521 -11.894 1.00 96.31 98 THR A N 1
ATOM 745 C CA . THR A 1 98 ? 8.928 3.758 -11.266 1.00 96.31 98 THR A CA 1
ATOM 746 C C . THR A 1 98 ? 7.640 4.555 -11.378 1.00 96.31 98 THR A C 1
ATOM 748 O O . THR A 1 98 ? 7.617 5.715 -10.983 1.00 96.31 98 THR A O 1
ATOM 751 N N . VAL A 1 99 ? 6.566 3.949 -11.875 1.00 96.94 99 VAL A N 1
ATOM 752 C CA . VAL A 1 99 ? 5.207 4.507 -11.796 1.00 96.94 99 VAL A CA 1
ATOM 753 C C . VAL A 1 99 ? 4.389 3.595 -10.906 1.00 96.94 99 VAL A C 1
ATOM 755 O O . VAL A 1 99 ? 4.379 2.385 -11.128 1.00 96.94 99 VAL A O 1
ATOM 758 N N . VAL A 1 100 ? 3.715 4.160 -9.910 1.00 98.00 100 VAL A N 1
ATOM 759 C CA . VAL A 1 100 ? 2.843 3.417 -8.996 1.00 98.00 100 VAL A CA 1
ATOM 760 C C . VAL A 1 100 ? 1.459 4.035 -9.023 1.00 98.00 100 VAL A C 1
ATOM 762 O O . VAL A 1 100 ? 1.297 5.211 -8.698 1.00 98.00 100 VAL A O 1
ATOM 765 N N . ASN A 1 101 ? 0.468 3.221 -9.374 1.00 98.19 101 ASN A N 1
ATOM 766 C CA . ASN A 1 101 ? -0.943 3.566 -9.292 1.00 98.19 101 ASN A CA 1
ATOM 767 C C . ASN A 1 101 ? -1.548 2.880 -8.070 1.00 98.19 101 ASN A C 1
ATOM 769 O O . ASN A 1 101 ? -1.437 1.660 -7.924 1.00 98.19 101 ASN A O 1
ATOM 773 N N . TYR A 1 102 ? -2.192 3.641 -7.192 1.00 97.69 102 TYR A N 1
ATOM 774 C CA . TYR A 1 102 ? -2.741 3.121 -5.943 1.00 97.69 102 TYR A CA 1
ATOM 775 C C . TYR A 1 102 ? -4.020 3.848 -5.534 1.00 97.69 102 TYR A C 1
ATOM 777 O O . TYR A 1 102 ? -4.325 4.945 -6.002 1.00 97.69 102 TYR A O 1
ATOM 785 N N . ILE A 1 103 ? -4.767 3.229 -4.630 1.00 95.12 103 ILE A N 1
ATOM 786 C CA . ILE A 1 103 ? -5.892 3.850 -3.935 1.00 95.12 103 ILE A CA 1
ATOM 787 C C . ILE A 1 103 ? -5.640 3.796 -2.432 1.00 95.12 103 ILE A C 1
ATOM 789 O O . ILE A 1 103 ? -4.972 2.890 -1.930 1.00 95.12 103 ILE A O 1
ATOM 793 N N . CYS A 1 104 ? -6.229 4.744 -1.716 1.00 93.44 104 CYS A N 1
ATOM 794 C CA . CYS A 1 104 ? -6.457 4.604 -0.288 1.00 93.44 104 CYS A CA 1
ATOM 795 C C . CYS A 1 104 ? -7.864 4.040 -0.120 1.00 93.44 104 CYS A C 1
ATOM 797 O O . CYS A 1 104 ? -8.836 4.682 -0.523 1.00 93.44 104 CYS A O 1
ATOM 799 N N . TYR A 1 105 ? -7.978 2.850 0.457 1.00 86.50 105 TYR A N 1
ATOM 800 C CA . TYR A 1 105 ? -9.269 2.261 0.804 1.00 86.50 105 TYR A CA 1
ATOM 801 C C . TYR A 1 105 ? -9.433 2.291 2.322 1.00 86.50 105 TYR A C 1
ATOM 803 O O . TYR A 1 105 ? -8.431 2.165 3.032 1.00 86.50 105 TYR A O 1
ATOM 811 N N . PRO A 1 106 ? -10.653 2.499 2.844 1.00 80.62 106 PRO A N 1
ATOM 812 C CA . PRO A 1 106 ? -10.878 2.372 4.274 1.00 80.62 106 PRO A CA 1
ATOM 813 C C . PRO A 1 106 ? -10.447 0.965 4.674 1.00 80.62 106 PRO A C 1
ATOM 815 O O . PRO A 1 106 ? -10.879 -0.003 4.050 1.00 80.62 106 PRO A O 1
ATOM 818 N N . GLN A 1 107 ? -9.567 0.861 5.666 1.00 70.56 107 GLN A N 1
ATOM 819 C CA . GLN A 1 107 ? -9.114 -0.434 6.148 1.00 70.56 107 GLN A CA 1
ATOM 820 C C . GLN A 1 107 ? -10.353 -1.259 6.527 1.00 70.56 107 GLN A C 1
ATOM 822 O O . GLN A 1 107 ? -11.264 -0.733 7.184 1.00 70.56 107 GLN A O 1
ATOM 827 N N . ASP A 1 108 ? -10.402 -2.530 6.111 1.00 64.81 108 ASP A N 1
ATOM 828 C CA . ASP A 1 108 ? -11.338 -3.491 6.691 1.00 64.81 108 ASP A CA 1
ATOM 829 C C . ASP A 1 108 ? -10.976 -3.597 8.167 1.00 64.81 108 ASP A C 1
ATOM 831 O O . ASP A 1 108 ? -10.022 -4.249 8.588 1.00 64.81 108 ASP A O 1
ATOM 835 N N . CYS A 1 109 ? -11.686 -2.808 8.953 1.00 72.12 109 CYS A N 1
ATOM 836 C CA . CYS A 1 109 ? -11.537 -2.748 10.383 1.00 72.12 109 CYS A CA 1
ATOM 837 C C . CYS A 1 109 ? -11.923 -4.120 10.910 1.00 72.12 109 CYS A C 1
ATOM 839 O O . CYS A 1 109 ? -13.027 -4.591 10.639 1.00 72.12 109 CYS A O 1
ATOM 841 N N . ALA A 1 110 ? -11.035 -4.726 11.703 1.00 67.62 110 ALA A N 1
ATOM 842 C CA . ALA A 1 110 ? -11.326 -5.979 12.394 1.00 67.62 110 ALA A CA 1
ATOM 843 C C . ALA A 1 110 ? -12.670 -5.903 13.138 1.00 67.62 110 ALA A C 1
ATOM 845 O O . ALA A 1 110 ? -13.399 -6.888 13.210 1.00 67.62 110 ALA A O 1
ATOM 846 N N . GLN A 1 111 ? -13.033 -4.705 13.615 1.00 81.00 111 GLN A N 1
ATOM 847 C CA . GLN A 1 111 ? -14.372 -4.419 14.100 1.00 81.00 111 GLN A CA 1
ATOM 848 C C . GLN A 1 111 ? -14.788 -2.973 13.819 1.00 81.00 111 GLN A C 1
ATOM 850 O O . GLN A 1 111 ? -14.038 -2.028 14.091 1.00 81.00 111 GLN A O 1
ATOM 855 N N . ARG A 1 112 ? -16.009 -2.808 13.293 1.00 85.19 112 ARG A N 1
ATOM 856 C CA . ARG A 1 112 ? -16.700 -1.516 13.223 1.00 85.19 112 ARG A CA 1
ATOM 857 C C . ARG A 1 112 ? -17.547 -1.298 14.466 1.00 85.19 112 ARG A C 1
ATOM 859 O O . ARG A 1 112 ? -18.164 -2.222 15.002 1.00 85.19 112 ARG A O 1
ATOM 866 N N . THR A 1 113 ? -17.599 -0.050 14.893 1.00 87.81 113 THR A N 1
ATOM 867 C CA . THR A 1 113 ? -18.502 0.405 15.944 1.00 87.81 113 THR A CA 1
ATOM 868 C C . THR A 1 113 ? -19.912 0.561 15.377 1.00 87.81 113 THR A C 1
ATOM 870 O O . THR A 1 113 ? -20.104 0.586 14.158 1.00 87.81 113 THR A O 1
ATOM 873 N N . ILE A 1 114 ? -20.914 0.725 16.241 1.00 86.38 114 ILE A N 1
ATOM 874 C CA . ILE A 1 114 ? -22.305 0.980 15.825 1.00 86.38 114 ILE A CA 1
ATOM 875 C C . ILE A 1 114 ? -22.447 2.253 14.971 1.00 86.38 114 ILE A C 1
ATOM 877 O O . ILE A 1 114 ? -23.421 2.403 14.241 1.00 86.38 114 ILE A O 1
ATOM 881 N N . ARG A 1 115 ? -21.470 3.170 15.045 1.00 85.06 115 ARG A N 1
ATOM 882 C CA . ARG A 1 115 ? -21.406 4.402 14.241 1.00 85.06 115 ARG A CA 1
ATOM 883 C C . ARG A 1 115 ? -20.452 4.281 13.048 1.00 85.06 115 ARG A C 1
ATOM 885 O O . ARG A 1 115 ? -20.085 5.288 12.450 1.00 85.06 115 ARG A O 1
ATOM 892 N N . GLY A 1 116 ? -20.016 3.063 12.721 1.00 78.94 116 GLY A N 1
ATOM 893 C CA . GLY A 1 116 ? -19.162 2.766 11.572 1.00 78.94 116 GLY A CA 1
ATOM 894 C C . GLY A 1 116 ? -17.691 3.159 11.732 1.00 78.94 116 GLY A C 1
ATOM 895 O O . GLY A 1 116 ? -16.949 3.057 10.750 1.00 78.94 116 GLY A O 1
ATOM 896 N N . LYS A 1 117 ? -17.257 3.584 12.930 1.00 84.88 117 LYS A N 1
ATOM 897 C CA . LYS A 1 117 ? -15.853 3.913 13.215 1.00 84.88 117 LYS A CA 1
ATOM 898 C C . LYS A 1 117 ? -15.023 2.640 13.374 1.00 84.88 117 LYS A C 1
ATOM 900 O O . LYS A 1 117 ? -15.537 1.602 13.784 1.00 84.88 117 LYS A O 1
ATOM 905 N N . CYS A 1 118 ? -13.738 2.727 13.051 1.00 83.88 118 CYS A N 1
ATOM 906 C CA . CYS A 1 118 ? -12.804 1.615 13.183 1.00 83.88 118 CYS A CA 1
ATOM 907 C C . CYS A 1 118 ? -12.309 1.504 14.624 1.00 83.88 118 CYS A C 1
ATOM 909 O O . CYS A 1 118 ? -11.755 2.465 15.158 1.00 83.88 118 CYS A O 1
ATOM 911 N N . CYS A 1 119 ? -12.451 0.327 15.225 1.00 87.19 119 CYS A N 1
ATOM 912 C CA . CYS A 1 119 ? -11.704 0.001 16.431 1.00 87.19 119 CYS A CA 1
ATOM 913 C C . CYS A 1 119 ? -10.208 -0.082 16.108 1.00 87.19 119 CYS A C 1
ATOM 915 O O . CYS A 1 119 ? -9.822 -0.729 15.131 1.00 87.19 119 CYS A O 1
ATOM 917 N N . THR A 1 120 ? -9.370 0.528 16.943 1.00 87.44 120 THR A N 1
ATOM 918 C CA . THR A 1 120 ? -7.920 0.341 16.869 1.00 87.44 120 THR A CA 1
ATOM 919 C C . THR A 1 120 ? -7.549 -0.859 17.727 1.00 87.44 120 THR A C 1
ATOM 921 O O . THR A 1 120 ? -7.679 -0.803 18.944 1.00 87.44 120 THR A O 1
ATOM 924 N N . PHE A 1 121 ? -7.075 -1.942 17.110 1.00 86.00 121 PHE A N 1
ATOM 925 C CA . PHE A 1 121 ? -6.541 -3.100 17.827 1.00 86.00 121 PHE A CA 1
ATOM 926 C C . PHE A 1 121 ? -5.064 -3.333 17.487 1.00 86.00 121 PHE A C 1
ATOM 928 O O . PHE A 1 121 ? -4.691 -3.212 16.320 1.00 86.00 121 PHE A O 1
ATOM 935 N N . PRO A 1 122 ? -4.238 -3.739 18.466 1.00 90.31 122 PRO A N 1
ATOM 936 C CA . PRO A 1 122 ? -4.524 -3.706 19.901 1.00 90.31 122 PRO A CA 1
ATOM 937 C C . PRO A 1 122 ? -4.598 -2.266 20.450 1.00 90.31 122 PRO A C 1
ATOM 939 O O . PRO A 1 122 ? -3.897 -1.384 19.954 1.00 90.31 122 PRO A O 1
ATOM 942 N N . PHE A 1 123 ? -5.401 -2.034 21.494 1.00 92.44 123 PHE A N 1
ATOM 943 C CA . PHE A 1 123 ? -5.409 -0.764 22.234 1.00 92.44 123 PHE A CA 1
ATOM 944 C C . PHE A 1 123 ? -5.113 -0.942 23.721 1.00 92.44 123 PHE A C 1
ATOM 946 O O . PHE A 1 123 ? -5.499 -1.942 24.315 1.00 92.44 123 PHE A O 1
ATOM 953 N N . THR A 1 124 ? -4.483 0.048 24.350 1.00 94.25 124 THR A N 1
ATOM 954 C CA . THR A 1 124 ? -4.199 0.068 25.789 1.00 94.25 124 THR A CA 1
ATOM 955 C C . THR A 1 124 ? -5.179 0.975 26.529 1.00 94.25 124 THR A C 1
ATOM 957 O O . THR A 1 124 ? -5.284 2.160 26.215 1.00 94.25 124 THR A O 1
ATOM 960 N N . TYR A 1 125 ? -5.857 0.442 27.546 1.00 95.44 125 TYR A N 1
ATOM 961 C CA . TYR A 1 125 ? -6.727 1.179 28.467 1.00 95.44 125 TYR A CA 1
ATOM 962 C C . TYR A 1 125 ? -6.365 0.834 29.916 1.00 95.44 125 TYR A C 1
ATOM 964 O O . TYR A 1 125 ? -6.293 -0.341 30.272 1.00 95.44 125 TYR A O 1
ATOM 972 N N . ASN A 1 126 ? -6.100 1.855 30.741 1.00 93.44 126 ASN A N 1
ATOM 973 C CA . ASN A 1 126 ? -5.634 1.710 32.130 1.00 93.44 126 ASN A CA 1
ATOM 974 C C . ASN A 1 126 ? -4.446 0.737 32.284 1.00 93.44 126 ASN A C 1
ATOM 976 O O . ASN A 1 126 ? -4.405 -0.077 33.200 1.00 93.44 126 ASN A O 1
ATOM 980 N N . GLY A 1 127 ? -3.490 0.796 31.350 1.00 94.50 127 GLY A N 1
ATOM 981 C CA . GLY A 1 127 ? -2.297 -0.059 31.351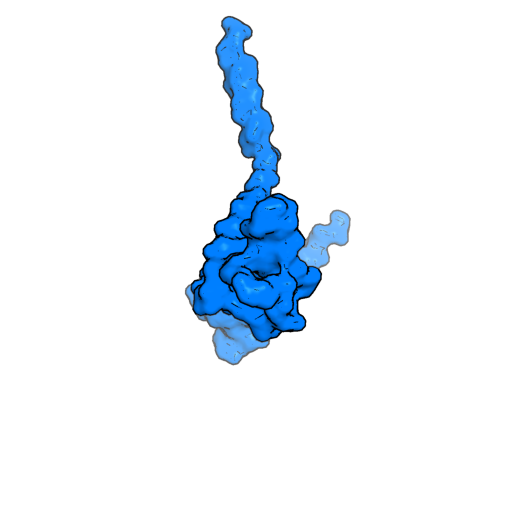 1.00 94.50 127 GLY A CA 1
ATOM 982 C C . GLY A 1 127 ? -2.514 -1.489 30.841 1.00 94.50 127 GLY A C 1
ATOM 983 O O . GLY A 1 127 ? -1.547 -2.236 30.733 1.00 94.50 127 GLY A O 1
ATOM 984 N N . VAL A 1 128 ? -3.743 -1.871 30.478 1.00 95.56 128 VAL A N 1
ATOM 985 C CA . VAL A 1 128 ? -4.069 -3.201 29.940 1.00 95.56 128 VAL A CA 1
ATOM 986 C C . VAL A 1 128 ? -4.290 -3.117 28.434 1.00 95.56 128 VAL A C 1
ATOM 988 O O . VAL A 1 128 ? -5.004 -2.236 27.960 1.00 95.56 128 VAL A O 1
ATOM 991 N N . THR A 1 129 ? -3.691 -4.037 27.680 1.00 94.12 129 THR A N 1
ATOM 992 C CA . THR A 1 129 ? -3.832 -4.114 26.220 1.00 94.12 129 THR A CA 1
ATOM 993 C C . THR A 1 129 ? -4.960 -5.063 25.821 1.00 94.12 129 THR A C 1
ATOM 995 O O . THR A 1 129 ? -4.938 -6.242 26.165 1.00 94.12 129 THR A O 1
ATOM 998 N N . TYR A 1 130 ? -5.903 -4.564 25.028 1.00 92.38 130 TYR A N 1
ATOM 999 C CA . TYR A 1 130 ? -7.060 -5.277 24.499 1.00 92.38 130 TYR A CA 1
ATOM 1000 C C . TYR A 1 130 ? -6.895 -5.503 22.995 1.00 92.38 130 TYR A C 1
ATOM 1002 O O . TYR A 1 130 ? -6.513 -4.597 22.253 1.00 92.38 130 TYR A O 1
ATOM 1010 N N . LYS A 1 131 ? -7.176 -6.727 22.541 1.00 91.00 131 LYS A N 1
ATOM 1011 C CA . LYS A 1 131 ? -7.115 -7.131 21.122 1.00 91.00 131 LYS A CA 1
ATOM 1012 C C . LYS A 1 131 ? -8.495 -7.244 20.467 1.00 91.00 131 LYS A C 1
ATOM 1014 O O . LYS A 1 131 ? -8.576 -7.486 19.271 1.00 91.00 131 LYS A O 1
ATOM 1019 N N . GLU A 1 132 ? -9.545 -7.065 21.256 1.00 91.44 132 GLU A N 1
ATOM 1020 C CA . GLU A 1 132 ? -10.950 -7.129 20.866 1.00 91.44 132 GLU A CA 1
ATOM 1021 C C . GLU A 1 132 ? -11.767 -6.180 21.755 1.00 91.44 132 GLU A C 1
ATOM 1023 O O . GLU A 1 132 ? -11.229 -5.566 22.685 1.00 91.44 132 GLU A O 1
ATOM 1028 N N . CYS A 1 133 ? -13.052 -6.012 21.450 1.00 91.75 133 CYS A N 1
ATOM 1029 C CA . CYS A 1 133 ? -13.920 -5.157 22.250 1.00 91.75 133 CYS A CA 1
ATOM 1030 C C . CYS A 1 133 ? -14.043 -5.666 23.684 1.00 91.75 133 CYS A C 1
ATOM 1032 O O . CYS A 1 133 ? -14.170 -6.861 23.928 1.00 91.75 133 CYS A O 1
ATOM 1034 N N . THR A 1 134 ? -14.052 -4.738 24.632 1.00 92.00 134 THR A N 1
ATOM 1035 C CA . THR A 1 134 ? -14.108 -5.041 26.061 1.00 92.00 134 THR A CA 1
ATOM 1036 C C . THR A 1 134 ? -15.357 -4.438 26.687 1.00 92.00 134 THR A C 1
ATOM 1038 O O . THR A 1 134 ? -15.925 -3.485 26.163 1.00 92.00 134 THR A O 1
ATOM 1041 N N . THR A 1 135 ? -15.808 -5.000 27.804 1.00 92.06 135 THR A N 1
ATOM 1042 C CA . THR A 1 135 ? -16.853 -4.420 28.666 1.00 92.06 135 THR A CA 1
ATOM 1043 C C . THR A 1 135 ? -16.256 -3.776 29.920 1.00 92.06 135 THR A C 1
ATOM 1045 O O . THR A 1 135 ? -16.975 -3.311 30.798 1.00 92.06 135 THR A O 1
ATOM 1048 N N . VAL A 1 136 ? -14.926 -3.744 30.054 1.00 91.69 136 VAL A N 1
ATOM 1049 C CA . VAL A 1 136 ? -14.280 -3.178 31.245 1.00 91.69 136 VAL A CA 1
ATOM 1050 C C . VAL A 1 136 ? -14.639 -1.699 31.378 1.00 91.69 136 VAL A C 1
ATOM 1052 O O . VAL A 1 136 ? -14.485 -0.936 30.426 1.00 91.69 136 VAL A O 1
ATOM 1055 N N . ASN A 1 137 ? -15.099 -1.311 32.572 1.00 86.88 137 ASN A N 1
ATOM 1056 C CA . ASN A 1 137 ? -15.497 0.048 32.968 1.00 86.88 137 ASN A CA 1
ATOM 1057 C C . ASN A 1 137 ? -16.661 0.676 32.183 1.00 86.88 137 ASN A C 1
ATOM 1059 O O . ASN A 1 137 ? -16.975 1.845 32.402 1.00 86.88 137 ASN A O 1
ATOM 1063 N N . TYR A 1 138 ? -17.337 -0.086 31.323 1.00 79.75 138 TYR A N 1
ATOM 1064 C CA . TYR A 1 138 ? -18.506 0.374 30.576 1.00 79.75 138 TYR A CA 1
ATOM 1065 C C . TYR A 1 138 ? -19.570 -0.726 30.535 1.00 79.75 138 TYR A C 1
ATOM 1067 O O . TYR A 1 138 ? -19.269 -1.890 30.308 1.00 79.75 138 TYR A O 1
ATOM 1075 N N . GLY A 1 139 ? -20.847 -0.371 30.692 1.00 80.88 139 GLY A N 1
ATOM 1076 C CA . GLY A 1 139 ? -21.954 -1.342 30.654 1.00 80.88 139 GLY A CA 1
ATOM 1077 C C . GLY A 1 139 ? -22.224 -1.984 29.281 1.00 80.88 139 GLY A C 1
ATOM 1078 O O . GLY A 1 139 ? -23.181 -2.740 29.151 1.00 80.88 139 GLY A O 1
ATOM 1079 N N . ALA A 1 140 ? -21.424 -1.676 28.255 1.00 85.06 140 ALA A N 1
ATOM 1080 C CA . ALA A 1 140 ? -21.567 -2.172 26.888 1.00 85.06 140 ALA A CA 1
ATOM 1081 C C . ALA A 1 140 ? -20.195 -2.492 26.271 1.00 85.06 140 ALA A C 1
ATOM 1083 O O . ALA A 1 140 ? -19.183 -1.922 26.679 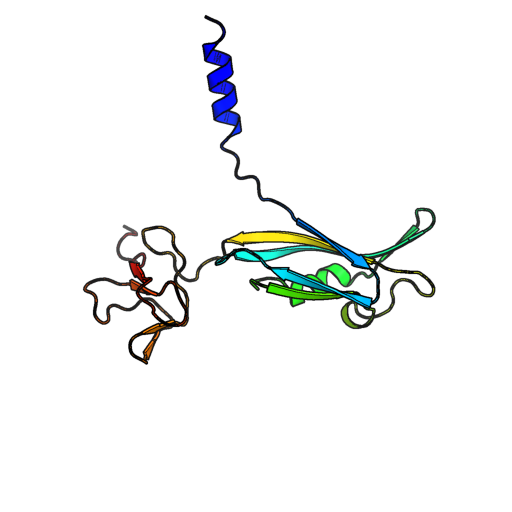1.00 85.06 140 ALA A O 1
ATOM 1084 N N . LEU A 1 141 ? -20.171 -3.382 25.269 1.00 92.25 141 LEU A N 1
ATOM 1085 C CA . LEU A 1 141 ? -18.964 -3.681 24.491 1.00 92.25 141 LEU A CA 1
ATOM 1086 C C . LEU A 1 141 ? -18.467 -2.421 23.781 1.00 92.25 141 LEU A C 1
ATOM 1088 O O . LEU A 1 141 ? -19.203 -1.797 23.013 1.00 92.25 141 LEU A O 1
ATOM 1092 N N . TRP A 1 142 ? -17.202 -2.081 23.988 1.00 93.31 142 TRP A N 1
ATOM 1093 C CA . TRP A 1 142 ? -16.576 -0.901 23.409 1.00 93.31 142 TRP A CA 1
ATOM 1094 C C . TRP A 1 142 ? -15.138 -1.182 22.979 1.00 93.31 142 TRP A C 1
ATOM 1096 O O . TRP A 1 142 ? -14.512 -2.161 23.393 1.00 93.31 142 TRP A O 1
ATOM 1106 N N . CYS A 1 143 ? -14.611 -0.301 22.137 1.00 93.19 143 CYS A N 1
ATOM 1107 C CA . CYS A 1 143 ? -13.213 -0.310 21.735 1.00 93.19 143 CYS A CA 1
ATOM 1108 C C . CYS A 1 143 ? -12.652 1.112 21.702 1.00 93.19 143 CYS A C 1
ATOM 1110 O O . CYS A 1 143 ? -13.383 2.084 21.481 1.00 93.19 143 CYS A O 1
ATOM 1112 N N . SER A 1 144 ? -11.342 1.235 21.903 1.00 92.88 144 SER A N 1
ATOM 1113 C CA . SER A 1 144 ? -10.643 2.494 21.660 1.00 92.88 144 SER A CA 1
ATOM 1114 C C . SER A 1 144 ? -10.518 2.751 20.160 1.00 92.88 144 SER A C 1
ATOM 1116 O O . SER A 1 144 ? -10.319 1.832 19.361 1.00 92.88 144 SER A O 1
ATOM 1118 N N . LEU A 1 145 ? -10.583 4.023 19.778 1.00 89.69 145 LEU A N 1
ATOM 1119 C CA . LEU A 1 145 ? -10.283 4.470 18.417 1.00 89.69 145 LEU A CA 1
ATOM 1120 C C . LEU A 1 145 ? -8.793 4.807 18.245 1.00 89.69 145 LEU A C 1
ATOM 1122 O O . LEU A 1 145 ? -8.357 5.124 17.143 1.00 89.69 145 LEU A O 1
ATOM 1126 N N . THR A 1 146 ? -8.002 4.715 19.316 1.00 86.31 146 THR A N 1
ATOM 1127 C CA . THR A 1 146 ? -6.557 4.983 19.348 1.00 86.31 146 THR A CA 1
ATOM 1128 C C . THR A 1 146 ? -5.791 3.834 20.006 1.00 86.31 146 THR A C 1
ATOM 1130 O O . THR A 1 146 ? -6.335 3.127 20.855 1.00 86.31 146 THR A O 1
ATOM 1133 N N . THR A 1 147 ? -4.508 3.666 19.664 1.00 86.44 147 THR A N 1
ATOM 1134 C CA . THR A 1 147 ? -3.642 2.608 20.229 1.00 86.44 147 THR A CA 1
ATOM 1135 C C . THR A 1 147 ? -3.438 2.768 21.733 1.00 86.44 147 THR A C 1
ATOM 1137 O O . THR A 1 147 ? -3.413 1.785 22.459 1.00 86.44 147 THR A O 1
ATOM 1140 N N . ILE A 1 148 ? -3.333 4.003 22.223 1.00 89.69 148 ILE A N 1
ATOM 1141 C CA . ILE A 1 148 ? -3.326 4.322 23.655 1.00 89.69 148 ILE A CA 1
ATOM 1142 C C . ILE A 1 148 ? -4.581 5.143 23.923 1.00 89.69 148 ILE A C 1
ATOM 1144 O O . ILE A 1 148 ? -4.791 6.173 23.275 1.00 89.69 148 ILE A O 1
ATOM 1148 N N . TYR A 1 149 ? -5.436 4.669 24.826 1.00 91.31 149 TYR A N 1
ATOM 1149 C CA . TYR A 1 149 ? -6.717 5.300 25.115 1.00 91.31 149 TYR A CA 1
ATOM 1150 C C . TYR A 1 149 ? -6.529 6.746 25.587 1.00 91.31 149 TYR A C 1
ATOM 1152 O O . TYR A 1 149 ? -5.861 7.004 26.587 1.00 91.31 149 TYR A O 1
ATOM 1160 N N . ASN A 1 150 ? -7.159 7.682 24.878 1.00 92.81 150 ASN A N 1
ATOM 1161 C CA . ASN A 1 150 ? -7.115 9.117 25.168 1.00 92.81 150 ASN A CA 1
ATOM 1162 C C . ASN A 1 150 ? -8.519 9.738 25.297 1.00 92.81 150 ASN A C 1
ATOM 1164 O O . ASN A 1 150 ? -8.699 10.927 25.047 1.00 92.81 150 ASN A O 1
ATOM 1168 N N . GLY A 1 151 ? -9.526 8.923 25.628 1.00 92.00 151 GLY A N 1
ATOM 1169 C CA . GLY A 1 151 ? -10.932 9.337 25.675 1.00 92.00 151 GLY A CA 1
ATOM 1170 C C . GLY A 1 151 ? -11.709 9.101 24.377 1.00 92.00 151 GLY A C 1
ATOM 1171 O O . GLY A 1 151 ? -12.935 9.180 24.391 1.00 92.00 151 GLY A O 1
ATOM 1172 N N . ASN A 1 152 ? -11.041 8.756 23.269 1.00 91.62 152 ASN A N 1
ATOM 1173 C CA . ASN A 1 152 ? -11.718 8.397 22.023 1.00 91.62 152 ASN A CA 1
ATOM 1174 C C . ASN A 1 152 ? -12.086 6.911 21.996 1.00 91.62 152 ASN A C 1
ATOM 1176 O O . ASN A 1 152 ? -11.248 6.049 21.732 1.00 91.62 152 ASN A O 1
ATOM 1180 N N . TRP A 1 153 ? -13.364 6.624 22.209 1.00 92.69 153 TRP A N 1
ATOM 1181 C CA . TRP A 1 153 ? -13.935 5.287 22.119 1.00 92.69 153 TRP A CA 1
ATOM 1182 C C . TRP A 1 153 ? -15.302 5.320 21.450 1.00 92.69 153 TRP A C 1
ATOM 1184 O O . TRP A 1 153 ? -15.908 6.382 21.275 1.00 92.69 153 TRP A O 1
ATOM 1194 N N . ASP A 1 154 ? -15.785 4.146 21.064 1.00 92.50 154 ASP A N 1
ATOM 1195 C CA . ASP A 1 154 ? -17.150 3.984 20.586 1.00 92.50 154 ASP A CA 1
ATOM 1196 C C . ASP A 1 154 ? -17.651 2.557 20.864 1.00 92.50 154 ASP A C 1
ATOM 1198 O O . ASP A 1 154 ? -16.871 1.652 21.178 1.00 92.50 154 ASP A O 1
ATOM 1202 N N . SER A 1 155 ? -18.969 2.370 20.805 1.00 92.12 155 SER A N 1
ATOM 1203 C CA . SER A 1 155 ? -19.607 1.086 21.120 1.00 92.12 155 SER A CA 1
ATOM 1204 C C . SER A 1 155 ? -19.434 0.109 19.968 1.00 92.12 155 SER A C 1
ATOM 1206 O O . SER A 1 155 ? -19.745 0.427 18.819 1.00 92.12 155 SER A O 1
ATOM 1208 N N . CYS A 1 156 ? -18.970 -1.094 20.260 1.00 89.81 156 CYS A N 1
ATOM 1209 C CA . CYS A 1 156 ? -18.817 -2.125 19.251 1.00 89.81 156 CYS A CA 1
ATOM 1210 C C . CYS A 1 156 ? -20.172 -2.655 18.787 1.00 89.81 156 CYS A C 1
ATOM 1212 O O . CYS A 1 156 ? -21.123 -2.715 19.567 1.00 89.81 156 CYS A O 1
ATOM 1214 N N . LEU A 1 157 ? -20.255 -3.087 17.525 1.00 80.00 157 LEU A N 1
ATOM 1215 C CA . LEU A 1 157 ? -21.364 -3.930 17.083 1.00 80.00 157 LEU A CA 1
ATOM 1216 C C . LEU A 1 157 ? -21.303 -5.231 17.890 1.00 80.00 157 LEU A C 1
ATOM 1218 O O . LEU A 1 157 ? -20.453 -6.085 17.643 1.00 80.00 157 LEU A O 1
ATOM 1222 N N . GLY A 1 158 ? -22.157 -5.356 18.904 1.00 62.88 158 GLY A N 1
ATOM 1223 C CA . GLY A 1 158 ? -22.357 -6.629 19.577 1.00 62.88 158 GLY A CA 1
ATOM 1224 C C . GLY A 1 158 ? -22.937 -7.619 18.572 1.00 62.88 158 GLY A C 1
ATOM 1225 O O . GLY A 1 158 ? -23.845 -7.270 17.820 1.00 62.88 158 GLY A O 1
ATOM 1226 N N . LEU A 1 159 ? -22.475 -8.868 18.589 1.00 53.56 159 LEU A N 1
ATOM 1227 C CA . LEU A 1 159 ? -23.097 -9.989 17.867 1.00 53.56 159 LEU A CA 1
ATOM 1228 C C . LEU A 1 159 ? -24.527 -10.314 18.365 1.00 53.56 159 LEU A C 1
ATOM 1230 O O . LEU A 1 159 ? -25.021 -11.413 18.158 1.00 53.56 159 LEU A O 1
ATOM 1234 N N . TYR A 1 160 ? -25.215 -9.368 19.004 1.00 48.94 160 TYR A N 1
ATOM 1235 C CA . TYR A 1 160 ? -26.562 -9.518 19.538 1.00 48.94 160 TYR A CA 1
ATOM 1236 C C . TYR A 1 160 ? -27.619 -8.880 18.628 1.00 48.94 160 TYR A C 1
ATOM 1238 O O . TYR A 1 160 ? -28.566 -8.304 19.131 1.00 48.94 160 TYR A O 1
ATOM 1246 N N . ASN A 1 161 ? -27.442 -8.910 17.301 1.00 44.06 161 ASN A N 1
ATOM 1247 C CA . ASN A 1 161 ? -28.510 -8.616 16.328 1.00 44.06 161 ASN A CA 1
ATOM 1248 C C . ASN A 1 161 ? -28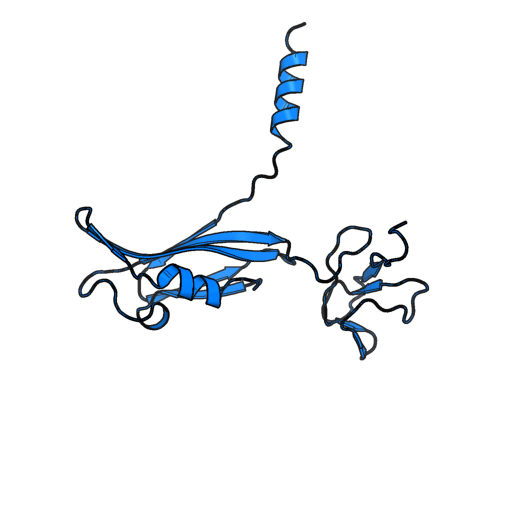.178 -9.190 14.936 1.00 44.06 161 ASN A C 1
ATOM 1250 O O . ASN A 1 161 ? -28.101 -8.481 13.934 1.00 44.06 161 ASN A O 1
ATOM 1254 N N . ARG A 1 162 ? -27.974 -10.509 14.874 1.00 47.31 162 ARG A N 1
ATOM 1255 C CA . ARG A 1 162 ? -28.405 -11.305 13.717 1.00 47.31 162 ARG A CA 1
ATOM 1256 C C . ARG A 1 162 ? -29.475 -12.273 14.217 1.00 47.31 162 ARG A C 1
ATOM 1258 O O . ARG A 1 162 ? -29.160 -13.411 14.551 1.00 47.31 162 ARG A O 1
ATOM 1265 N N . LEU A 1 163 ? -30.701 -11.775 14.330 1.00 40.41 163 LEU A N 1
ATOM 1266 C CA . LEU A 1 163 ? -31.916 -12.581 14.266 1.00 40.41 163 LEU A CA 1
ATOM 1267 C C . LEU A 1 163 ? -32.668 -12.140 13.015 1.00 40.41 163 LEU A C 1
ATOM 1269 O O . LEU A 1 163 ? -32.724 -10.907 12.799 1.00 40.41 163 LEU A O 1
#